Protein AF-A0A934NI26-F1 (afdb_monomer)

Mean predicted aligned error: 13.15 Å

pLDDT: mean 78.79, std 15.37, range [44.31, 97.44]

Solvent-accessible surface area (backbone atoms only — not comparable to full-atom values): 6837 Å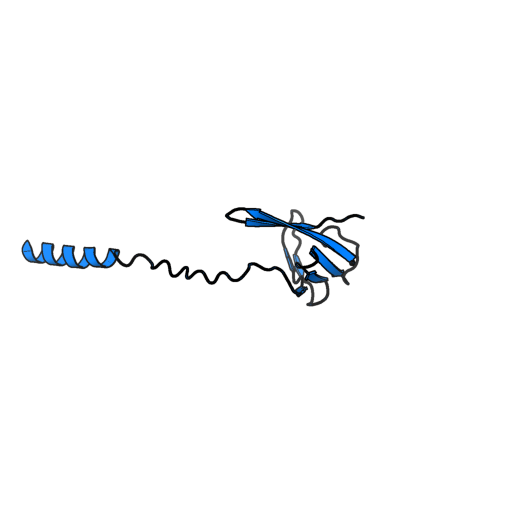² total; per-residue (Å²): 112,70,69,61,53,53,54,54,54,55,59,63,59,63,70,69,74,77,69,74,81,83,78,73,71,79,72,79,67,76,90,69,78,61,44,80,47,60,51,47,68,49,77,48,72,101,79,65,43,77,48,78,44,56,87,68,38,31,32,39,37,37,36,67,93,77,32,37,35,39,32,48,43,73,84,63,75,89,56,89,91,58,78,57,59,47,78,31,51,45,48,76,50,76,54,102,89,48,76,46,79,46,72,53,81,92,121

Radius of gyration: 25.42 Å; Cα contacts (8 Å, |Δi|>4): 128; chains: 1; bounding box: 53×61×52 Å

Nearest PDB structures (foldseek):
  2h5x-assembly1_A  TM=3.402E-01  e=2.879E+00  Mycobacterium tuberculosis H37Rv
  2ztd-assembly1_B  TM=3.235E-01  e=3.406E+00  Mycobacterium tuberculosis
  2ztd-assembly1_A  TM=3.215E-01  e=3.220E+00  Mycobacterium tuberculosis
  2ztc-assembly1_A  TM=3.276E-01  e=3.811E+00  Mycobacterium tuberculosis
  7oa5-assembly1_B  TM=3.184E-01  e=5.643E+00  Mycobacterium leprae TN

Organism: NCBI:txid291193

Foldseek 3Di:
DVVVVVVVVVVVVVVPPPDDDPPPPPPPPPPDPAAKDFDAFDADDPVGGTDGDDGPQWMWGDDPVVQKIAIDHNVDDPDPPDDDGDIWGWDWDDDPPDIDIDTDPPD

Sequence (107 aa):
MKARILVLLLIVGIGFLNSCNNDDDDSSQEKSINGTWYLTNIRGGLGSMNNDYSIGDVKWTFDQTNSILIVENKIGNSNSFYLHSGTYSFNIVENEETQIFFIDNNN

Secondary structure (DSSP, 8-state):
-HHHHHHHHHHHHHTTS-----------------EEEE--EEEETTTTEEEE--TTSEEEEEETTTTEEEEEE-S-SS-TTSPPSEEEEEEEEEETTEEEEEEE---

Structure (mmCIF, N/CA/C/O backbone):
data_AF-A0A934NI26-F1
#
_entry.id   AF-A0A934NI26-F1
#
loop_
_atom_site.group_PDB
_atom_site.id
_atom_site.type_symbol
_atom_site.label_atom_id
_atom_site.label_alt_id
_atom_site.label_comp_id
_atom_site.label_asym_id
_atom_site.label_entity_id
_atom_site.label_seq_id
_atom_site.pdbx_PDB_ins_code
_atom_site.Cartn_x
_atom_site.Cartn_y
_atom_site.Cartn_z
_atom_site.occupancy
_atom_site.B_iso_or_equiv
_atom_site.auth_seq_id
_atom_site.auth_comp_id
_atom_site.auth_asym_id
_atom_site.auth_atom_id
_atom_site.pdbx_PDB_model_num
ATOM 1 N N . MET A 1 1 ? -34.385 45.525 38.742 1.00 56.56 1 MET A N 1
ATOM 2 C CA . MET A 1 1 ? -33.017 45.163 38.294 1.00 56.56 1 MET A CA 1
ATOM 3 C C . MET A 1 1 ? -32.711 43.671 38.459 1.00 56.56 1 M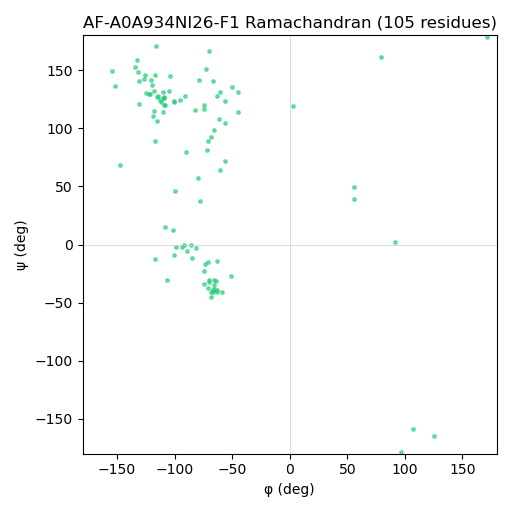ET A C 1
ATOM 5 O O . MET A 1 1 ? -32.343 43.055 37.471 1.00 56.56 1 MET A O 1
ATOM 9 N N . LYS A 1 2 ? -32.955 43.056 39.628 1.00 54.12 2 LYS A N 1
ATOM 10 C CA . LYS A 1 2 ? -32.688 41.620 39.887 1.00 54.12 2 LYS A CA 1
ATOM 11 C C . LYS A 1 2 ? -33.421 40.642 38.946 1.00 54.12 2 LYS A C 1
ATOM 13 O O . LYS A 1 2 ? -32.810 39.710 38.445 1.00 54.12 2 LYS A O 1
ATOM 18 N N . ALA A 1 3 ? -34.690 40.913 38.625 1.00 61.00 3 ALA A N 1
ATOM 19 C CA . ALA A 1 3 ? -35.472 40.083 37.698 1.00 61.00 3 ALA A CA 1
ATOM 20 C C . ALA A 1 3 ? -34.945 40.111 36.248 1.00 61.00 3 ALA A C 1
ATOM 22 O O . ALA A 1 3 ? -35.029 39.112 35.550 1.00 61.00 3 ALA A O 1
ATOM 23 N N . ARG A 1 4 ? -34.343 41.227 35.803 1.00 63.66 4 ARG A N 1
ATOM 24 C CA . ARG A 1 4 ? -33.756 41.334 34.453 1.00 63.66 4 ARG A CA 1
ATOM 25 C C . ARG A 1 4 ? -32.440 40.558 34.335 1.00 63.66 4 ARG A C 1
ATOM 27 O O . ARG A 1 4 ? -32.176 39.984 33.290 1.00 63.66 4 ARG A O 1
ATOM 34 N N . ILE A 1 5 ? -31.662 40.503 35.418 1.00 67.62 5 ILE A N 1
ATOM 35 C CA . ILE A 1 5 ? -30.443 39.684 35.523 1.00 67.62 5 ILE A CA 1
ATOM 36 C C . ILE A 1 5 ? -30.779 38.186 35.531 1.00 67.62 5 ILE A C 1
ATOM 38 O O . ILE A 1 5 ? -30.116 37.416 34.845 1.00 67.62 5 ILE A O 1
ATOM 42 N N . LEU A 1 6 ? -31.838 37.785 36.242 1.00 65.50 6 LEU A N 1
ATOM 43 C CA . LEU A 1 6 ? -32.318 36.397 36.258 1.00 65.50 6 LEU A CA 1
ATOM 44 C C . LEU A 1 6 ? -32.792 35.928 34.876 1.00 65.50 6 LEU A C 1
ATOM 46 O O . LEU A 1 6 ? -32.470 34.819 34.467 1.00 65.50 6 LEU A O 1
ATOM 50 N N . VAL A 1 7 ? -33.493 36.789 34.132 1.00 71.44 7 VAL A N 1
ATOM 51 C CA . VAL A 1 7 ? -33.914 36.492 32.753 1.00 71.44 7 VAL A CA 1
ATOM 52 C C . VAL A 1 7 ? -32.710 36.367 31.813 1.00 71.44 7 VAL A C 1
ATOM 54 O O . VAL A 1 7 ? -32.691 35.476 30.971 1.00 71.44 7 VAL A O 1
ATOM 57 N N . LEU A 1 8 ? -31.678 37.201 31.981 1.00 63.91 8 LEU A N 1
ATOM 58 C CA . LEU A 1 8 ? -30.466 37.134 31.158 1.00 63.91 8 LEU A CA 1
ATOM 59 C C . LEU A 1 8 ? -29.666 35.838 31.400 1.00 63.91 8 LEU A C 1
ATOM 61 O O . LEU A 1 8 ? -29.195 35.219 30.452 1.00 63.91 8 LEU A O 1
ATOM 65 N N . LEU A 1 9 ? -29.557 35.404 32.662 1.00 65.62 9 LEU A N 1
ATOM 66 C CA . LEU A 1 9 ? -28.893 34.150 33.044 1.00 65.62 9 LEU A CA 1
ATOM 67 C C . LEU A 1 9 ? -29.633 32.911 32.522 1.00 65.62 9 LEU A C 1
ATOM 69 O O . LEU A 1 9 ? -28.993 31.938 32.129 1.00 65.62 9 LEU A O 1
ATOM 73 N N . LEU A 1 10 ? -30.967 32.961 32.465 1.00 64.62 10 LEU A N 1
ATOM 74 C CA . LEU A 1 10 ? -31.784 31.868 31.937 1.00 64.62 10 LEU A CA 1
ATOM 75 C C . LEU A 1 10 ? -31.564 31.663 30.426 1.00 64.62 10 LEU A C 1
ATOM 77 O O . LEU A 1 10 ? -31.480 30.530 29.965 1.00 64.62 10 LEU A O 1
ATOM 81 N N . ILE A 1 11 ? -31.423 32.752 29.663 1.00 64.50 11 ILE A N 1
ATOM 82 C CA . ILE A 1 11 ? -31.224 32.707 28.204 1.00 64.50 11 ILE A CA 1
ATOM 83 C C . ILE A 1 11 ? -29.828 32.173 27.847 1.00 64.50 11 ILE A C 1
ATOM 85 O O . ILE A 1 11 ? -29.688 31.406 26.899 1.00 64.50 11 ILE A O 1
ATOM 89 N N . VAL A 1 12 ? -28.803 32.524 28.631 1.00 63.62 12 VAL A N 1
ATOM 90 C CA . VAL A 1 12 ? -27.428 32.032 28.428 1.00 63.62 12 VAL A CA 1
ATOM 91 C C . VAL A 1 12 ? -27.300 30.542 28.779 1.00 63.62 12 VAL A C 1
ATOM 93 O O . VAL A 1 12 ? -26.551 29.832 28.119 1.00 63.62 12 VAL A O 1
ATOM 96 N N . GLY A 1 13 ? -28.064 30.036 29.754 1.00 61.28 13 GLY A N 1
ATOM 97 C CA . GLY A 1 13 ? -28.033 28.620 30.149 1.00 61.28 13 GLY A CA 1
ATOM 98 C C . GLY A 1 13 ? -28.622 27.647 29.117 1.00 61.28 13 GLY A C 1
ATOM 99 O O . GLY A 1 13 ? -28.156 26.517 29.008 1.00 61.28 13 GLY A O 1
ATOM 100 N N . ILE A 1 14 ? -29.607 28.080 28.322 1.00 61.78 14 ILE A N 1
ATOM 101 C CA . ILE A 1 14 ? -30.286 27.222 27.329 1.00 61.78 14 ILE A CA 1
ATOM 102 C C . ILE A 1 14 ? -29.400 26.971 26.091 1.00 61.78 14 ILE A C 1
ATOM 104 O O . ILE A 1 14 ? -29.551 25.955 25.415 1.00 61.78 14 ILE A O 1
ATOM 108 N N . GLY A 1 15 ? -28.422 27.846 25.824 1.00 60.34 15 GLY A N 1
ATOM 109 C CA . GLY A 1 15 ? -27.494 27.717 2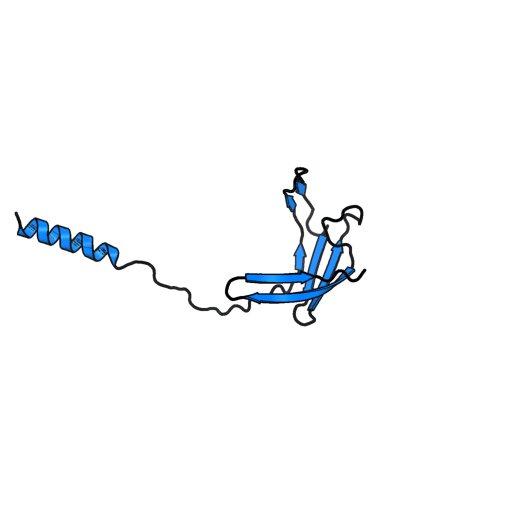4.694 1.00 60.34 15 GLY A CA 1
ATOM 110 C C . GLY A 1 15 ? -26.467 26.584 24.816 1.00 60.34 15 GLY A C 1
ATOM 111 O O . GLY A 1 15 ? -25.877 26.206 23.810 1.00 60.34 15 GLY A O 1
ATOM 112 N N . PHE A 1 16 ? -26.274 26.012 26.011 1.00 58.81 16 PHE A N 1
ATOM 113 C CA . PHE A 1 16 ? -25.275 24.960 26.258 1.00 58.81 16 PHE A CA 1
ATOM 114 C C . PHE A 1 16 ? -25.818 23.527 26.143 1.00 58.81 16 PHE A C 1
ATOM 116 O O . PHE A 1 16 ? -25.051 22.580 26.281 1.00 58.81 16 PHE A O 1
ATOM 123 N N . LEU A 1 17 ? -27.119 23.344 25.885 1.00 59.78 17 LEU A N 1
ATOM 124 C CA . LEU A 1 17 ? -27.735 22.011 25.788 1.00 59.78 17 LEU A CA 1
ATOM 125 C C . LEU A 1 17 ? -27.758 21.431 24.363 1.00 59.78 17 LEU A C 1
ATOM 127 O O . LEU A 1 17 ? -28.209 20.309 24.184 1.00 59.78 17 LEU A O 1
ATOM 131 N N . ASN A 1 18 ? -27.239 22.152 23.364 1.00 58.47 18 ASN A N 1
ATOM 132 C CA . ASN A 1 18 ? -27.060 21.642 21.997 1.00 58.47 18 ASN A CA 1
ATOM 133 C C . ASN A 1 18 ? -25.604 21.198 21.761 1.00 58.47 18 ASN A C 1
ATOM 135 O O . ASN A 1 18 ? -24.983 21.574 20.769 1.00 58.47 18 ASN A O 1
ATOM 139 N N . SER A 1 19 ? -25.029 20.450 22.708 1.00 56.59 19 SER A N 1
ATOM 140 C CA . SER A 1 19 ? -23.784 19.719 22.460 1.00 56.59 19 SER A CA 1
ATOM 141 C C . SER A 1 19 ? -24.127 18.509 21.596 1.00 56.59 19 SER A C 1
ATOM 143 O O . SER A 1 19 ? -24.919 17.683 22.031 1.00 56.59 19 SER A O 1
ATOM 145 N N . CYS A 1 20 ? -23.565 18.492 20.384 1.00 62.81 20 CYS A N 1
ATOM 146 C CA . CYS A 1 20 ? -23.637 17.483 19.322 1.00 62.81 20 CYS A CA 1
ATOM 147 C C . CYS A 1 20 ? -24.535 16.261 19.561 1.00 62.81 20 CYS A C 1
ATOM 149 O O . CYS A 1 20 ? -24.249 15.418 20.409 1.00 62.81 20 CYS A O 1
ATOM 151 N N . ASN A 1 21 ? -25.529 16.117 18.680 1.00 56.44 21 ASN A N 1
ATOM 152 C CA . ASN A 1 21 ? -26.026 14.813 18.261 1.00 56.44 21 ASN A CA 1
ATOM 153 C C . ASN A 1 21 ? -24.841 13.883 17.966 1.00 56.44 21 ASN A C 1
ATOM 155 O O . ASN A 1 21 ? -23.956 14.244 17.187 1.00 56.44 21 ASN A O 1
ATOM 159 N N . ASN A 1 22 ? -24.876 12.675 18.521 1.00 56.03 22 ASN A N 1
ATOM 160 C CA . ASN A 1 22 ? -24.208 11.547 17.892 1.00 56.03 22 ASN A CA 1
ATOM 161 C C . ASN A 1 22 ? -25.031 11.188 16.649 1.00 56.03 22 ASN A C 1
ATOM 163 O O . ASN A 1 22 ? -25.841 10.269 16.693 1.00 56.03 22 ASN A O 1
ATOM 167 N N . ASP A 1 23 ? -24.821 11.921 15.556 1.00 51.88 23 ASP A N 1
ATOM 168 C CA . ASP A 1 23 ? -25.167 11.459 14.205 1.00 51.88 23 ASP A CA 1
ATOM 169 C C . ASP A 1 23 ? -24.093 10.461 13.718 1.00 51.88 23 ASP A C 1
ATOM 171 O O . ASP A 1 23 ? -23.737 10.421 12.542 1.00 51.88 23 ASP A O 1
ATOM 175 N N . ASP A 1 24 ? -23.586 9.621 14.625 1.00 55.47 24 ASP A N 1
ATOM 176 C CA . ASP A 1 24 ? -22.901 8.387 14.258 1.00 55.47 24 ASP A CA 1
ATOM 177 C C 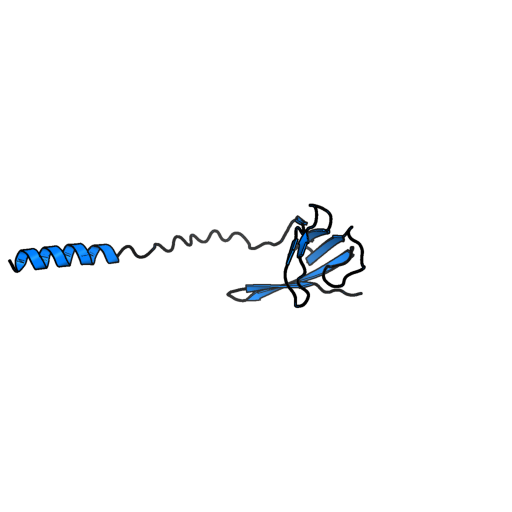. ASP A 1 24 ? -23.997 7.364 13.941 1.00 55.47 24 ASP A C 1
ATOM 179 O O . ASP A 1 24 ? -24.126 6.325 14.591 1.00 55.47 24 ASP A O 1
ATOM 183 N N . ASP A 1 25 ? -24.855 7.712 12.977 1.00 49.56 25 ASP A N 1
ATOM 184 C CA . ASP A 1 25 ? -25.671 6.734 12.285 1.00 49.56 25 ASP A CA 1
ATOM 185 C C . ASP A 1 25 ? -24.677 5.725 11.718 1.00 49.56 25 ASP A C 1
ATOM 187 O O . ASP A 1 25 ? -23.934 5.996 10.771 1.00 49.56 25 ASP A O 1
ATOM 191 N N . ASP A 1 26 ? -24.641 4.583 12.396 1.00 52.62 26 ASP A N 1
ATOM 192 C CA . ASP A 1 26 ? -23.965 3.344 12.066 1.00 52.62 26 ASP A CA 1
ATOM 193 C C . ASP A 1 26 ? -24.439 2.873 10.687 1.00 52.62 26 ASP A C 1
ATOM 195 O O . ASP A 1 26 ? -25.183 1.905 10.525 1.00 52.62 26 ASP A O 1
ATOM 199 N N . SER A 1 27 ? -24.003 3.567 9.635 1.00 49.28 27 SER A N 1
ATOM 200 C CA . SER A 1 27 ? -23.739 2.878 8.395 1.00 49.28 27 SER A CA 1
ATOM 201 C C . SER A 1 27 ? -22.530 2.015 8.714 1.00 49.28 27 SER A C 1
ATOM 203 O O . SER A 1 27 ? -21.387 2.467 8.622 1.00 49.28 27 SER A O 1
ATOM 205 N N . SER A 1 28 ? -22.794 0.779 9.117 1.00 54.59 28 SER A N 1
ATOM 206 C CA . SER A 1 28 ? -21.845 -0.324 9.065 1.00 54.59 28 SER A CA 1
ATOM 207 C C . SER A 1 28 ? -21.447 -0.548 7.601 1.00 54.59 28 SER A C 1
ATOM 209 O O . SER A 1 28 ? -21.754 -1.559 6.976 1.00 54.59 28 SER A O 1
ATOM 211 N N . GLN A 1 29 ? -20.786 0.443 6.996 1.00 54.69 29 GLN A N 1
ATOM 212 C CA . GLN A 1 29 ? -19.962 0.206 5.835 1.00 54.69 29 GLN A CA 1
ATOM 213 C C . GLN A 1 29 ? -18.894 -0.749 6.328 1.00 54.69 29 GLN A C 1
ATOM 215 O O . GLN A 1 29 ? -18.042 -0.385 7.140 1.00 54.69 29 GLN A O 1
ATOM 220 N N . GLU A 1 30 ? -18.999 -1.996 5.879 1.00 64.88 30 GLU A N 1
ATOM 221 C CA . GLU A 1 30 ? -17.947 -2.983 6.039 1.00 64.88 30 GLU A CA 1
ATOM 222 C C . GLU A 1 30 ? -16.621 -2.309 5.677 1.00 64.88 30 GLU A C 1
ATOM 224 O O . GLU A 1 30 ? -16.409 -1.877 4.540 1.00 64.88 30 GLU A O 1
ATOM 229 N N . LYS A 1 31 ? -15.741 -2.162 6.670 1.00 74.69 31 LYS A N 1
ATOM 230 C CA . LYS A 1 31 ? -14.393 -1.646 6.456 1.00 74.69 31 LYS A CA 1
ATOM 231 C C . LYS A 1 31 ? -13.658 -2.676 5.601 1.00 74.69 31 LYS A C 1
ATOM 233 O O . LYS A 1 31 ? -13.201 -3.697 6.110 1.00 74.69 31 LYS A O 1
ATOM 238 N N . SER A 1 32 ? -13.592 -2.433 4.295 1.00 85.44 32 SER A N 1
ATOM 239 C CA . SER A 1 32 ? -12.914 -3.312 3.345 1.00 85.44 32 SER A CA 1
ATOM 240 C C . SER A 1 32 ? -11.790 -2.579 2.626 1.00 85.44 32 SER A C 1
ATOM 242 O O . SER A 1 32 ? -11.949 -1.444 2.182 1.00 85.44 32 SER A O 1
ATOM 244 N N . ILE A 1 33 ? -10.652 -3.259 2.484 1.00 89.88 33 ILE A N 1
ATOM 245 C CA . ILE A 1 33 ? -9.499 -2.774 1.713 1.00 89.88 33 ILE A CA 1
ATOM 246 C C . ILE A 1 33 ? -9.573 -3.182 0.234 1.00 89.88 33 ILE A C 1
ATOM 248 O O . ILE A 1 33 ? -8.706 -2.802 -0.557 1.00 89.88 33 ILE A O 1
ATOM 252 N N . ASN A 1 34 ? -10.575 -3.993 -0.130 1.00 94.06 34 ASN A N 1
ATOM 253 C CA . ASN A 1 34 ? -10.719 -4.563 -1.463 1.00 94.06 34 ASN A CA 1
ATOM 254 C C . ASN A 1 34 ? -10.606 -3.499 -2.552 1.00 94.06 34 ASN A C 1
ATOM 256 O O . ASN A 1 34 ? -11.237 -2.444 -2.486 1.00 94.06 34 ASN A O 1
ATOM 260 N N . GLY A 1 35 ? -9.847 -3.822 -3.597 1.00 94.94 35 GLY A N 1
ATOM 261 C CA . GLY A 1 35 ? -9.697 -2.965 -4.764 1.00 94.94 35 GLY A CA 1
ATOM 262 C C . GLY A 1 35 ? -8.250 -2.631 -5.092 1.00 94.94 35 GLY A C 1
ATOM 263 O O . GLY A 1 35 ? -7.307 -3.291 -4.652 1.00 94.94 35 GLY A O 1
ATOM 264 N N . THR A 1 36 ? -8.086 -1.612 -5.933 1.00 97.19 36 THR A N 1
ATOM 265 C CA . THR A 1 36 ? -6.795 -1.231 -6.505 1.00 97.19 36 THR A CA 1
ATOM 266 C C . THR A 1 36 ? -6.304 0.090 -5.931 1.00 97.19 36 THR A C 1
ATOM 268 O O . THR A 1 36 ? -6.976 1.114 -6.03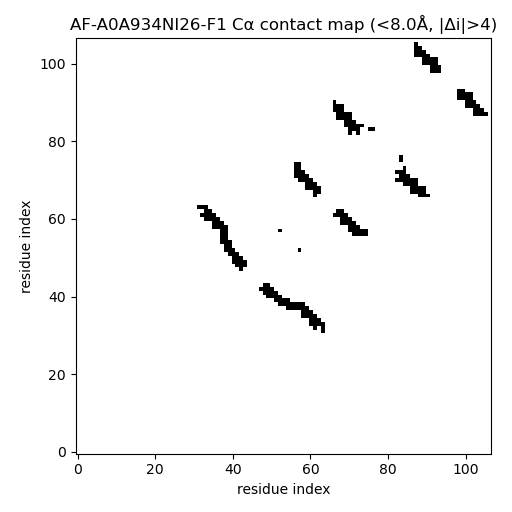5 1.00 97.19 36 THR A O 1
ATOM 271 N N . TRP A 1 37 ? -5.087 0.067 -5.401 1.00 95.25 37 TRP A N 1
ATOM 272 C CA . TRP A 1 37 ? -4.393 1.196 -4.802 1.00 95.25 37 TRP A CA 1
ATOM 273 C C . TRP A 1 37 ? -3.126 1.515 -5.590 1.00 95.25 37 TRP A C 1
ATOM 275 O O . TRP A 1 37 ? -2.456 0.623 -6.113 1.00 95.25 37 TRP A O 1
ATOM 285 N N . TYR A 1 38 ? -2.788 2.799 -5.665 1.00 95.50 38 TYR A N 1
ATOM 286 C CA . TYR A 1 38 ? -1.608 3.283 -6.373 1.00 95.50 38 TYR A CA 1
ATOM 287 C C . TYR A 1 38 ? -0.716 4.050 -5.409 1.00 95.50 38 TYR A C 1
ATOM 289 O O . TYR A 1 38 ? -1.181 4.963 -4.725 1.00 95.50 38 TYR A O 1
ATOM 297 N N . LEU A 1 39 ? 0.570 3.705 -5.379 1.00 92.00 39 LEU A N 1
ATOM 298 C CA . LEU A 1 39 ? 1.557 4.499 -4.659 1.00 92.00 39 LEU A CA 1
ATOM 299 C C . LEU A 1 39 ? 1.831 5.773 -5.458 1.00 92.00 39 LEU A C 1
ATOM 301 O O . LEU A 1 39 ? 2.281 5.701 -6.598 1.00 92.00 39 LEU A O 1
ATOM 305 N N . THR A 1 40 ? 1.579 6.930 -4.857 1.00 92.69 40 THR A N 1
ATOM 306 C CA . THR A 1 40 ? 1.806 8.234 -5.496 1.00 92.69 40 THR A CA 1
ATOM 307 C C . THR A 1 40 ? 3.018 8.949 -4.920 1.00 92.69 40 THR A C 1
ATOM 309 O O . THR A 1 40 ? 3.699 9.681 -5.633 1.00 92.69 40 THR A O 1
ATOM 312 N N . ASN A 1 41 ? 3.330 8.721 -3.645 1.00 89.94 41 ASN A N 1
ATOM 313 C CA . ASN A 1 41 ? 4.443 9.373 -2.980 1.00 89.94 41 ASN A CA 1
ATOM 314 C C . ASN A 1 41 ? 5.005 8.558 -1.810 1.00 89.94 41 ASN A C 1
ATOM 316 O O . ASN A 1 41 ? 4.291 7.865 -1.093 1.00 89.94 41 ASN A O 1
ATOM 320 N N . ILE A 1 42 ? 6.309 8.707 -1.579 1.00 87.06 42 ILE A N 1
ATOM 321 C CA . ILE A 1 42 ? 6.964 8.332 -0.322 1.00 87.06 42 ILE A CA 1
ATOM 322 C C . ILE A 1 42 ? 7.618 9.584 0.252 1.00 87.06 42 ILE A C 1
ATOM 324 O O . ILE A 1 42 ? 8.349 10.294 -0.450 1.00 87.06 42 ILE A O 1
ATOM 328 N N . ARG A 1 43 ? 7.339 9.848 1.531 1.00 87.75 43 ARG A N 1
ATOM 329 C CA . ARG A 1 43 ? 7.867 10.977 2.298 1.00 87.75 43 ARG A CA 1
ATOM 330 C C . ARG A 1 43 ? 8.423 10.490 3.632 1.00 87.75 43 ARG A C 1
ATOM 332 O O . ARG A 1 43 ? 7.799 9.662 4.286 1.00 87.75 43 ARG A O 1
ATOM 339 N N . GLY A 1 44 ? 9.548 11.051 4.065 1.00 81.94 44 GLY A N 1
ATOM 340 C CA . GLY A 1 44 ? 10.082 10.850 5.415 1.00 81.94 44 GLY A CA 1
ATOM 341 C C . GLY A 1 44 ? 11.314 9.946 5.484 1.00 81.94 44 GLY A C 1
ATOM 342 O O . GLY A 1 44 ? 12.060 9.798 4.517 1.00 81.94 44 GLY A O 1
ATOM 343 N N . GLY A 1 45 ? 11.570 9.387 6.667 1.00 73.31 45 GLY A N 1
ATOM 344 C CA . GLY A 1 45 ? 12.803 8.662 6.978 1.00 73.31 45 GLY A CA 1
ATOM 345 C C . GLY A 1 45 ? 13.989 9.581 7.297 1.00 73.31 45 GLY A C 1
ATOM 346 O O . GLY A 1 45 ? 14.008 10.760 6.949 1.00 73.31 45 GLY A O 1
ATOM 347 N N . LEU A 1 46 ? 15.010 9.020 7.955 1.00 69.56 46 LEU A N 1
ATOM 348 C CA . LEU A 1 46 ? 16.215 9.755 8.378 1.00 69.56 46 LEU A CA 1
ATOM 349 C C . LEU A 1 46 ? 17.040 10.317 7.201 1.00 69.56 46 LEU A C 1
ATOM 351 O O . LEU A 1 46 ? 17.902 11.163 7.409 1.00 69.56 46 LEU A O 1
ATOM 355 N N . GLY A 1 47 ? 16.768 9.865 5.972 1.00 69.12 47 GLY A N 1
ATOM 356 C CA . GLY A 1 47 ? 17.433 10.304 4.743 1.00 69.12 47 GLY A CA 1
ATOM 357 C C . GLY A 1 47 ? 16.646 11.306 3.892 1.00 69.12 47 GLY A C 1
ATOM 358 O O . GLY A 1 47 ? 17.016 11.500 2.740 1.00 69.12 47 GLY A O 1
ATOM 359 N N . SER A 1 48 ? 15.565 11.907 4.407 1.00 69.81 48 SER A N 1
ATOM 360 C CA . SER A 1 48 ? 14.730 12.864 3.656 1.00 69.81 48 SER A CA 1
ATOM 361 C C . SER A 1 48 ? 14.192 12.296 2.336 1.00 69.81 48 SER A C 1
ATOM 363 O O . SER A 1 48 ? 14.314 12.925 1.283 1.00 69.81 48 SER A O 1
ATOM 365 N N . MET A 1 49 ? 13.595 11.099 2.366 1.00 79.75 49 MET A N 1
ATOM 366 C CA . MET A 1 49 ? 12.984 10.536 1.160 1.00 79.75 49 MET A CA 1
ATOM 367 C C . MET A 1 49 ? 11.833 11.424 0.710 1.00 79.75 49 MET A C 1
ATOM 369 O O . MET A 1 49 ? 10.945 11.763 1.494 1.00 79.75 49 MET A O 1
ATOM 373 N N . ASN A 1 50 ? 11.876 11.802 -0.561 1.00 86.75 50 ASN A N 1
ATOM 374 C CA . ASN A 1 50 ? 10.906 12.678 -1.190 1.00 86.75 50 ASN A CA 1
ATOM 375 C C . ASN A 1 50 ? 10.755 12.268 -2.657 1.00 86.75 50 ASN A C 1
ATOM 377 O O . ASN A 1 50 ? 11.240 1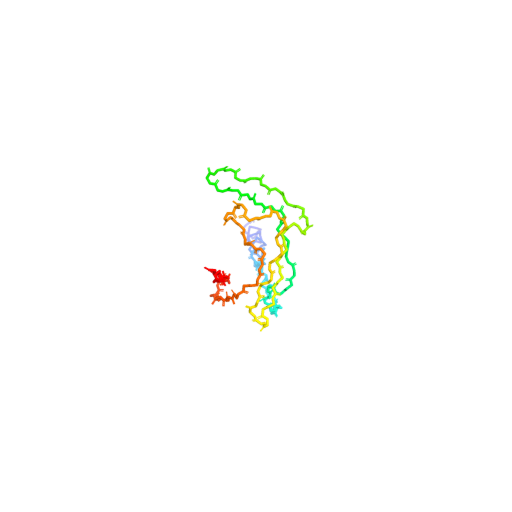2.951 -3.554 1.00 86.75 50 ASN A O 1
ATOM 381 N N . ASN A 1 51 ? 10.168 11.091 -2.873 1.00 86.31 51 ASN A N 1
ATOM 382 C CA . ASN A 1 51 ? 9.993 10.522 -4.206 1.00 86.31 51 ASN A CA 1
ATOM 383 C C . ASN A 1 51 ? 8.516 10.532 -4.581 1.00 86.31 51 ASN A C 1
ATOM 385 O O . ASN A 1 51 ? 7.676 10.091 -3.790 1.00 86.31 51 ASN A O 1
ATOM 389 N N . ASP A 1 52 ? 8.234 11.018 -5.782 1.00 91.12 52 ASP A N 1
ATOM 390 C CA . ASP A 1 52 ? 6.921 10.967 -6.411 1.00 91.12 52 ASP A CA 1
ATOM 391 C C . ASP A 1 52 ? 6.895 9.899 -7.491 1.00 91.12 52 ASP A C 1
ATOM 393 O O . ASP A 1 52 ? 7.887 9.677 -8.187 1.00 91.12 52 ASP A O 1
ATOM 397 N N . TYR A 1 53 ? 5.743 9.254 -7.612 1.00 89.88 53 TYR A N 1
ATOM 398 C CA . TYR A 1 53 ? 5.500 8.175 -8.551 1.00 89.88 53 TYR A CA 1
ATOM 399 C C . TYR A 1 53 ? 4.267 8.496 -9.385 1.00 89.88 53 TYR A C 1
ATOM 401 O O . TYR A 1 53 ? 3.283 9.064 -8.901 1.00 89.88 53 TYR A O 1
ATOM 409 N N . SER A 1 54 ? 4.323 8.126 -10.658 1.00 93.62 54 SER A N 1
ATOM 410 C CA . SER A 1 54 ? 3.174 8.238 -11.544 1.00 93.62 54 SER A CA 1
ATOM 411 C C . SER A 1 54 ? 2.139 7.176 -11.187 1.00 93.62 54 SER A C 1
ATOM 413 O O . SER A 1 54 ? 2.462 6.076 -10.731 1.00 93.62 54 SER A O 1
ATOM 415 N N . ILE A 1 55 ? 0.865 7.476 -11.439 1.00 93.19 55 ILE A N 1
ATOM 416 C CA . ILE A 1 55 ? -0.203 6.484 -11.290 1.00 93.19 55 ILE A CA 1
ATOM 417 C C . ILE A 1 55 ? 0.130 5.266 -12.162 1.00 93.19 55 ILE A C 1
ATOM 419 O O . ILE A 1 55 ? 0.313 5.381 -13.373 1.00 93.19 55 ILE A O 1
ATOM 423 N N . GLY A 1 56 ? 0.189 4.091 -11.534 1.00 91.19 56 GLY A N 1
ATOM 424 C CA . GLY A 1 56 ? 0.485 2.822 -12.201 1.00 91.19 56 GLY A CA 1
ATOM 425 C C . GLY A 1 56 ? 1.963 2.421 -12.234 1.00 91.19 56 GLY A C 1
ATOM 426 O O . GLY A 1 56 ? 2.258 1.363 -12.802 1.00 91.19 56 GLY A O 1
ATOM 427 N N . ASP A 1 57 ? 2.857 3.212 -11.629 1.00 92.88 57 ASP A N 1
ATOM 428 C CA . ASP A 1 57 ? 4.260 2.840 -11.387 1.00 92.88 57 ASP A CA 1
ATOM 429 C C . ASP A 1 57 ? 4.364 1.718 -10.349 1.00 92.88 57 ASP A C 1
ATOM 431 O O . ASP A 1 57 ? 5.060 0.725 -10.565 1.00 92.88 57 ASP A O 1
ATOM 435 N N . VAL A 1 58 ? 3.617 1.847 -9.249 1.00 92.88 58 VAL A N 1
ATOM 436 C CA . VAL A 1 58 ? 3.400 0.779 -8.270 1.00 92.88 58 VAL A CA 1
ATOM 437 C C . VAL A 1 58 ? 1.905 0.677 -7.992 1.00 92.88 58 VAL A C 1
ATOM 439 O O . VAL A 1 58 ? 1.267 1.645 -7.571 1.00 92.88 58 VAL A O 1
ATOM 442 N N . LYS A 1 59 ? 1.348 -0.502 -8.260 1.00 95.69 59 LYS A N 1
ATOM 443 C CA . LYS A 1 59 ? -0.076 -0.814 -8.137 1.00 95.69 59 LYS A CA 1
ATOM 444 C C . LYS A 1 59 ? -0.264 -2.018 -7.223 1.00 95.69 59 LYS A C 1
ATOM 446 O O . LYS A 1 59 ? 0.379 -3.047 -7.419 1.00 95.69 59 LYS A O 1
ATOM 451 N N . TRP A 1 60 ? -1.152 -1.886 -6.248 1.00 95.50 60 TRP A N 1
ATOM 452 C CA . TRP A 1 60 ? -1.527 -2.922 -5.290 1.00 95.50 60 TRP A CA 1
ATOM 453 C C . TRP A 1 60 ? -2.984 -3.288 -5.515 1.00 95.50 60 TRP A C 1
ATOM 455 O O . TRP A 1 60 ? -3.837 -2.409 -5.555 1.00 95.50 60 TRP A O 1
ATOM 465 N N . THR A 1 61 ? -3.278 -4.571 -5.677 1.00 97.44 61 THR A N 1
ATOM 466 C CA . THR A 1 61 ? -4.650 -5.064 -5.819 1.00 97.44 61 THR A CA 1
ATOM 467 C C . THR A 1 61 ? -4.942 -6.005 -4.666 1.00 97.44 61 THR A C 1
ATOM 469 O O . THR A 1 61 ? -4.356 -7.085 -4.599 1.00 97.44 61 THR A O 1
ATOM 472 N N . PHE A 1 62 ? -5.814 -5.575 -3.757 1.00 96.06 62 PHE A N 1
ATOM 473 C CA . PHE A 1 62 ? -6.244 -6.371 -2.615 1.00 96.06 62 PHE A CA 1
ATOM 474 C C . PHE A 1 62 ? -7.488 -7.173 -2.971 1.00 96.06 62 PHE A C 1
ATOM 476 O O . PHE A 1 62 ? -8.497 -6.616 -3.409 1.00 96.06 62 PHE A O 1
ATOM 483 N N . ASP A 1 63 ? -7.390 -8.472 -2.720 1.00 95.75 63 ASP A N 1
ATOM 484 C CA . ASP A 1 63 ? -8.485 -9.424 -2.675 1.00 95.75 63 ASP A CA 1
ATOM 485 C C . ASP A 1 63 ? -8.570 -9.988 -1.249 1.00 95.75 63 ASP A C 1
ATOM 487 O O . ASP A 1 63 ? -7.932 -10.975 -0.884 1.00 95.75 63 ASP A O 1
ATOM 491 N N . GLN A 1 64 ? -9.341 -9.304 -0.415 1.00 92.56 64 GLN A N 1
ATOM 492 C CA . GLN A 1 64 ? -9.647 -9.642 0.969 1.00 92.56 64 GLN A CA 1
ATOM 493 C C . GLN A 1 64 ? -10.431 -10.946 1.086 1.00 92.56 64 GLN A C 1
ATOM 495 O O . GLN A 1 64 ? -10.227 -11.673 2.054 1.00 92.56 64 GLN A O 1
ATOM 500 N N . THR A 1 65 ? -11.263 -11.288 0.098 1.00 93.31 65 THR A N 1
ATOM 501 C CA . THR A 1 65 ? -12.001 -12.558 0.092 1.00 93.31 65 THR A CA 1
ATOM 502 C C . THR A 1 65 ? -11.044 -13.744 0.044 1.00 93.31 65 THR A C 1
ATOM 504 O O . THR A 1 65 ? -11.254 -14.726 0.752 1.00 93.31 65 THR A O 1
ATOM 507 N N . ASN A 1 66 ? -9.967 -13.633 -0.736 1.00 95.12 66 ASN A N 1
ATOM 508 C CA . ASN A 1 66 ? -8.949 -14.675 -0.850 1.00 95.12 66 ASN A CA 1
ATOM 509 C C . ASN A 1 66 ? -7.705 -14.428 0.021 1.00 95.12 66 ASN A C 1
ATOM 511 O O . ASN A 1 66 ? -6.816 -15.275 0.052 1.00 95.12 66 ASN A O 1
ATOM 515 N N . SER A 1 67 ? -7.637 -13.302 0.743 1.00 94.00 67 SER A N 1
ATOM 516 C CA . SER A 1 67 ? -6.459 -12.870 1.520 1.00 94.00 67 SER A CA 1
ATOM 517 C C . SER A 1 67 ? -5.180 -12.764 0.675 1.00 94.00 67 SER A C 1
ATOM 519 O O . SER A 1 67 ? -4.083 -13.125 1.109 1.00 94.00 67 SER A O 1
ATOM 521 N N . ILE A 1 68 ? -5.335 -12.264 -0.555 1.00 95.50 68 ILE A N 1
ATOM 522 C CA . ILE A 1 68 ? -4.273 -12.129 -1.553 1.00 95.50 68 ILE A CA 1
ATOM 523 C C . ILE A 1 68 ? -4.055 -10.657 -1.907 1.00 95.50 68 ILE A C 1
ATOM 525 O O . ILE A 1 68 ? -4.987 -9.923 -2.231 1.00 95.50 68 ILE A O 1
ATOM 529 N N . LEU A 1 69 ? -2.793 -10.240 -1.914 1.00 95.62 69 LEU A N 1
ATOM 530 C CA . LEU A 1 69 ? -2.335 -8.966 -2.449 1.00 95.62 69 LEU A CA 1
ATOM 531 C C . LEU A 1 69 ? -1.497 -9.220 -3.705 1.00 95.62 69 LEU A C 1
ATOM 533 O O . LEU A 1 69 ? -0.474 -9.899 -3.653 1.00 95.62 69 LEU A O 1
ATOM 537 N N . ILE A 1 70 ? -1.893 -8.626 -4.826 1.00 96.19 70 ILE A N 1
ATOM 538 C CA . ILE A 1 70 ? -1.099 -8.616 -6.059 1.00 96.19 70 ILE A CA 1
ATOM 539 C C . ILE A 1 70 ? -0.397 -7.265 -6.176 1.00 96.19 70 ILE A C 1
ATOM 541 O O . ILE A 1 70 ? -1.049 -6.219 -6.194 1.00 96.19 70 ILE A O 1
ATOM 545 N N . VAL A 1 71 ? 0.929 -7.286 -6.285 1.00 94.81 71 VAL A N 1
ATOM 546 C CA . VAL A 1 71 ? 1.762 -6.098 -6.483 1.00 94.81 71 VAL A CA 1
ATOM 547 C C . VAL A 1 71 ? 2.316 -6.099 -7.901 1.00 94.81 71 VAL A C 1
ATOM 549 O O . VAL A 1 71 ? 2.972 -7.045 -8.330 1.00 94.81 71 VAL A O 1
ATOM 552 N N . GLU A 1 72 ? 2.099 -4.997 -8.610 1.00 94.62 72 GLU A N 1
ATOM 553 C CA . GLU A 1 72 ? 2.742 -4.681 -9.881 1.00 94.62 72 GLU A CA 1
ATOM 554 C C . GLU A 1 72 ? 3.617 -3.444 -9.682 1.00 94.62 72 GLU A C 1
ATOM 556 O O . GLU A 1 72 ? 3.120 -2.326 -9.553 1.00 94.62 72 GLU A O 1
ATOM 561 N N . ASN A 1 73 ? 4.927 -3.653 -9.645 1.00 92.94 73 ASN A N 1
ATOM 562 C CA . ASN A 1 73 ? 5.942 -2.635 -9.428 1.00 92.94 73 ASN A CA 1
ATOM 563 C C . ASN A 1 73 ? 6.857 -2.531 -10.662 1.00 92.94 73 ASN A C 1
ATOM 565 O O . ASN A 1 73 ? 7.592 -3.466 -10.988 1.00 92.94 73 ASN A O 1
ATOM 569 N N . LYS A 1 74 ? 6.817 -1.374 -11.333 1.00 92.25 74 LYS A N 1
ATOM 570 C CA . LYS A 1 74 ? 7.582 -1.062 -12.553 1.00 92.25 74 LYS A CA 1
ATOM 571 C C . LYS A 1 74 ? 8.826 -0.212 -12.305 1.00 92.25 74 LYS A C 1
ATOM 573 O O . LYS A 1 74 ? 9.625 -0.042 -13.221 1.00 92.25 74 LYS A O 1
ATOM 578 N N . ILE A 1 75 ? 9.002 0.314 -11.095 1.00 86.50 75 ILE A N 1
ATOM 579 C CA . ILE A 1 75 ? 10.145 1.174 -10.743 1.00 86.50 75 ILE A CA 1
ATOM 580 C C . ILE A 1 75 ? 11.407 0.364 -10.409 1.00 86.50 75 ILE A C 1
ATOM 582 O O . ILE A 1 75 ? 12.476 0.936 -10.207 1.00 86.50 75 ILE A O 1
ATOM 586 N N . GLY A 1 76 ? 11.298 -0.968 -10.416 1.00 76.19 76 GLY A N 1
ATOM 587 C CA . GLY A 1 76 ? 12.399 -1.905 -10.216 1.00 76.19 76 GLY A CA 1
ATOM 588 C C . GLY A 1 76 ? 12.510 -2.406 -8.776 1.00 76.19 76 GLY A C 1
ATOM 589 O O . GLY A 1 76 ? 11.713 -2.060 -7.912 1.00 76.19 76 GLY A O 1
ATOM 590 N N . ASN A 1 77 ? 13.520 -3.243 -8.522 1.00 71.12 77 ASN A N 1
ATOM 591 C CA . ASN A 1 77 ? 13.714 -3.940 -7.240 1.00 71.12 77 ASN A CA 1
ATOM 592 C C . ASN A 1 77 ? 1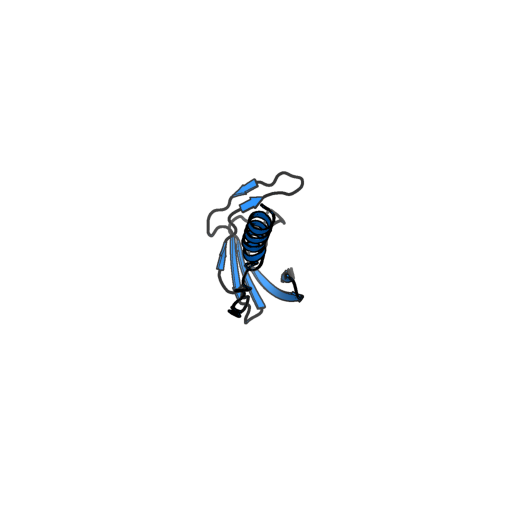4.896 -3.386 -6.426 1.00 71.12 77 ASN A C 1
ATOM 594 O O . ASN A 1 77 ? 15.386 -4.047 -5.513 1.00 71.12 77 ASN A O 1
ATOM 598 N N . SER A 1 78 ? 15.406 -2.204 -6.779 1.00 68.50 78 SER A N 1
ATOM 599 C CA . SER A 1 78 ? 16.667 -1.693 -6.230 1.00 68.50 78 SER A CA 1
ATOM 600 C C . SER A 1 78 ? 16.566 -1.222 -4.780 1.00 68.50 78 SER A C 1
ATOM 602 O O . SER A 1 78 ? 17.596 -1.056 -4.130 1.00 68.50 78 SER A O 1
ATOM 604 N N . ASN A 1 79 ? 15.350 -0.995 -4.271 1.00 67.12 79 ASN A 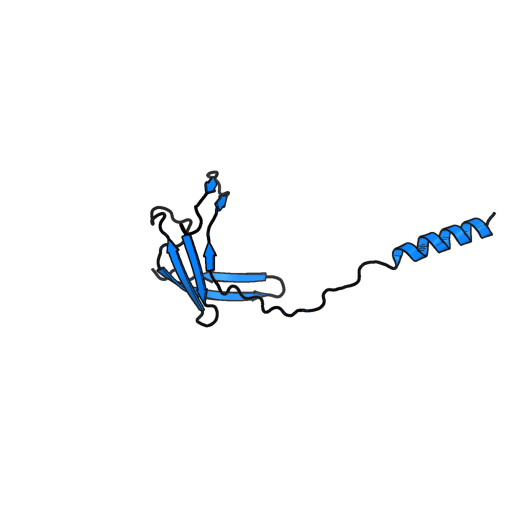N 1
ATOM 605 C CA . ASN A 1 79 ? 15.132 -0.399 -2.958 1.00 67.12 79 ASN A CA 1
ATOM 606 C C . ASN A 1 79 ? 14.232 -1.301 -2.100 1.00 67.12 79 ASN A C 1
ATOM 608 O O . ASN A 1 79 ? 13.308 -1.933 -2.601 1.00 67.12 79 ASN A O 1
ATOM 612 N N . SER A 1 80 ? 14.482 -1.323 -0.790 1.00 67.94 80 SER A N 1
ATOM 613 C CA . SER A 1 80 ? 13.757 -2.146 0.191 1.00 67.94 80 SER A CA 1
ATOM 614 C C . SER A 1 80 ? 12.472 -1.507 0.738 1.00 67.94 80 SER A C 1
ATOM 616 O O . SER A 1 80 ? 11.808 -2.100 1.582 1.00 67.94 80 SER A O 1
ATOM 618 N N . PHE A 1 81 ? 12.126 -0.292 0.304 1.00 74.06 81 PHE A N 1
ATOM 619 C CA . PHE A 1 81 ? 11.023 0.494 0.883 1.00 74.06 81 PHE A CA 1
ATOM 620 C C . PHE A 1 81 ? 9.645 0.170 0.304 1.00 74.06 81 PHE A C 1
ATOM 622 O O . PHE A 1 81 ? 8.636 0.623 0.835 1.00 74.06 81 PHE A O 1
ATOM 629 N N . TYR A 1 82 ? 9.595 -0.578 -0.791 1.00 80.44 82 TYR A N 1
ATOM 630 C CA . TYR A 1 82 ? 8.362 -0.983 -1.448 1.00 80.44 82 TYR A CA 1
ATOM 631 C C . TYR A 1 82 ? 8.429 -2.466 -1.799 1.00 80.44 82 TYR A C 1
ATOM 633 O O . TYR A 1 82 ? 9.507 -3.024 -2.007 1.00 80.44 82 TYR A O 1
ATOM 641 N N . LEU A 1 83 ? 7.260 -3.101 -1.868 1.00 87.31 83 LEU A N 1
ATOM 642 C CA . LEU A 1 83 ? 7.148 -4.495 -2.277 1.00 87.31 83 LEU A CA 1
ATOM 643 C C . LEU A 1 83 ? 7.550 -4.650 -3.748 1.00 87.31 83 LEU A C 1
ATOM 645 O O . LEU A 1 83 ? 7.244 -3.797 -4.590 1.00 87.31 83 LEU A O 1
ATOM 649 N N . HIS A 1 84 ? 8.252 -5.739 -4.052 1.00 89.94 84 HIS A N 1
ATOM 650 C CA . HIS A 1 84 ? 8.537 -6.135 -5.430 1.00 89.94 84 HIS A CA 1
ATOM 651 C C . HIS A 1 84 ? 7.255 -6.610 -6.116 1.00 89.94 84 HIS A C 1
ATOM 653 O O . HIS A 1 84 ? 6.235 -6.848 -5.473 1.00 89.94 84 HIS A O 1
ATOM 659 N N . SER A 1 85 ? 7.297 -6.732 -7.443 1.00 92.69 85 SER A N 1
ATOM 660 C CA . SER A 1 85 ? 6.184 -7.358 -8.159 1.00 92.69 85 SER A CA 1
ATOM 661 C C . SER A 1 85 ? 6.007 -8.799 -7.686 1.00 92.69 85 SER A C 1
ATOM 663 O O . SER A 1 85 ? 6.980 -9.551 -7.642 1.00 92.69 85 SER A O 1
ATOM 665 N N . GLY A 1 86 ? 4.779 -9.192 -7.360 1.00 92.75 86 GLY A N 1
ATOM 666 C CA . GLY A 1 86 ? 4.524 -10.505 -6.784 1.00 92.75 86 GLY A CA 1
ATOM 667 C C . GLY A 1 86 ? 3.101 -10.686 -6.284 1.00 92.75 86 GLY A C 1
ATOM 668 O O . GLY A 1 86 ? 2.264 -9.789 -6.367 1.00 92.75 86 GLY A O 1
ATOM 669 N N . THR A 1 87 ? 2.834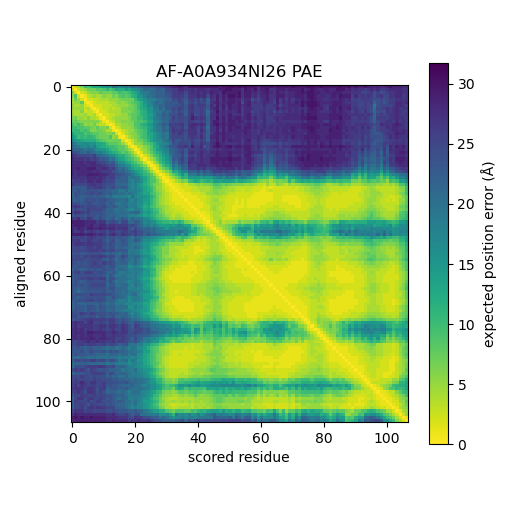 -11.884 -5.777 1.00 95.38 87 THR A N 1
ATOM 670 C CA . THR A 1 87 ? 1.592 -12.222 -5.081 1.00 95.38 87 THR A CA 1
ATOM 671 C C . THR A 1 87 ? 1.939 -12.543 -3.638 1.00 95.38 87 THR A C 1
ATOM 673 O O . THR A 1 87 ? 2.806 -13.375 -3.385 1.00 95.38 87 THR A O 1
ATOM 676 N N . TYR A 1 88 ? 1.270 -11.872 -2.712 1.00 94.31 88 TYR A N 1
ATOM 677 C CA . TYR A 1 88 ? 1.519 -11.941 -1.281 1.00 94.31 88 TYR A CA 1
ATOM 678 C C . TYR A 1 88 ? 0.263 -12.422 -0.572 1.00 94.31 88 TYR A C 1
ATOM 680 O O . TYR A 1 88 ? -0.846 -12.013 -0.919 1.00 94.31 88 TYR A O 1
ATOM 688 N N . SER A 1 89 ? 0.434 -13.256 0.447 1.00 95.00 89 SER A N 1
ATOM 689 C CA . SER A 1 89 ? -0.614 -13.473 1.437 1.00 95.00 89 SER A CA 1
ATOM 690 C C . SER A 1 89 ? -0.618 -12.311 2.419 1.00 95.00 89 SER A C 1
ATOM 692 O O . SER A 1 89 ? 0.443 -11.818 2.816 1.00 95.00 89 SER A O 1
ATOM 694 N N . PHE A 1 90 ? -1.803 -11.891 2.841 1.00 93.31 90 PHE A N 1
ATOM 695 C CA . PHE A 1 90 ? -1.925 -10.920 3.918 1.00 93.31 90 PHE A CA 1
ATOM 696 C C . PHE A 1 90 ? -2.957 -11.359 4.950 1.00 93.31 90 PHE A C 1
ATOM 698 O O . PHE A 1 90 ? -3.841 -12.165 4.672 1.00 93.31 90 PHE A O 1
ATOM 705 N N . ASN A 1 91 ? -2.847 -10.806 6.150 1.00 91.75 91 ASN A N 1
ATOM 706 C CA . ASN A 1 91 ? -3.818 -10.974 7.216 1.00 91.75 91 ASN A CA 1
ATOM 707 C C . ASN A 1 91 ? -4.173 -9.614 7.827 1.00 91.75 91 ASN A C 1
ATOM 709 O O . ASN A 1 91 ? -3.343 -8.703 7.861 1.00 91.75 91 ASN A O 1
ATOM 713 N N . ILE A 1 92 ? -5.414 -9.488 8.294 1.00 89.50 92 ILE A N 1
ATOM 714 C CA . ILE A 1 92 ? -5.913 -8.302 8.989 1.00 89.50 92 ILE A CA 1
ATOM 715 C C . ILE A 1 92 ? -6.178 -8.695 10.435 1.00 89.50 92 ILE A C 1
ATOM 717 O O . ILE A 1 92 ? -6.957 -9.614 10.691 1.00 89.50 92 ILE A O 1
ATOM 721 N N . VAL A 1 93 ? -5.565 -7.971 11.366 1.00 89.31 93 VAL A N 1
ATOM 722 C CA . VAL A 1 93 ? -5.885 -8.058 12.792 1.00 89.31 93 VAL A CA 1
ATOM 723 C C . VAL A 1 93 ? -6.592 -6.775 13.189 1.00 89.31 93 VAL A C 1
ATOM 725 O O . VAL A 1 93 ? -6.038 -5.684 13.049 1.00 89.31 93 VAL A O 1
ATOM 728 N N . GLU A 1 94 ? -7.820 -6.909 13.673 1.00 85.19 94 GLU A N 1
ATOM 729 C CA . GLU A 1 94 ? -8.632 -5.794 14.143 1.00 85.19 94 GLU A CA 1
ATOM 730 C C . GLU A 1 94 ? -8.687 -5.782 15.672 1.00 85.19 94 GLU A C 1
ATOM 732 O O . GLU A 1 94 ? -8.949 -6.804 16.305 1.00 85.19 94 GLU A O 1
ATOM 737 N N . ASN A 1 95 ? -8.445 -4.607 16.246 1.00 83.25 95 ASN A N 1
ATOM 738 C CA . ASN A 1 95 ? -8.764 -4.266 17.629 1.00 83.25 95 ASN A CA 1
ATOM 739 C C . ASN A 1 95 ? -9.811 -3.138 17.623 1.00 83.25 95 ASN A C 1
ATOM 741 O O . ASN A 1 95 ? -10.055 -2.539 16.578 1.00 83.25 95 ASN A O 1
ATOM 745 N N . GLU A 1 96 ? -10.379 -2.800 18.786 1.00 77.19 96 GLU A N 1
ATOM 746 C CA . GLU A 1 96 ? -11.476 -1.818 18.921 1.00 77.19 96 GLU A CA 1
ATOM 747 C C . GLU A 1 96 ? -11.211 -0.462 18.226 1.00 77.19 96 GLU A C 1
ATOM 749 O O . GLU A 1 96 ? -12.148 0.194 17.779 1.00 77.19 96 GLU A O 1
ATOM 754 N N . GLU A 1 97 ? -9.944 -0.062 18.064 1.00 81.69 97 GLU A N 1
ATOM 755 C CA . GLU A 1 97 ? -9.557 1.239 17.498 1.00 81.69 97 GLU A CA 1
ATOM 756 C C . GLU A 1 97 ? -8.760 1.161 16.185 1.00 81.69 97 GLU A C 1
ATOM 758 O O . GLU A 1 97 ? -8.525 2.184 15.541 1.00 81.69 97 GLU A O 1
ATOM 763 N N . THR A 1 98 ? -8.252 -0.008 15.781 1.00 82.69 98 THR A N 1
ATOM 764 C CA . THR A 1 98 ? -7.263 -0.085 14.688 1.00 82.69 98 THR A CA 1
ATOM 765 C C . THR A 1 98 ? -7.321 -1.413 13.946 1.00 82.69 98 THR A C 1
ATOM 767 O O . THR A 1 98 ? -7.347 -2.477 14.559 1.00 82.69 98 THR A O 1
ATOM 770 N N . GLN A 1 99 ? -7.249 -1.337 12.616 1.00 83.75 99 GLN A N 1
ATOM 771 C CA . GLN A 1 99 ? -6.989 -2.480 11.745 1.00 83.75 99 GLN A CA 1
ATOM 772 C C . GLN A 1 99 ? -5.520 -2.472 11.323 1.00 83.75 99 GLN A C 1
ATOM 774 O O . GLN A 1 99 ? -5.031 -1.491 10.759 1.00 83.75 99 GLN A O 1
ATOM 779 N N . ILE A 1 100 ? -4.813 -3.562 11.610 1.00 87.12 100 ILE A N 1
ATOM 780 C CA . ILE A 1 100 ? -3.403 -3.738 11.270 1.00 87.12 100 ILE A CA 1
ATOM 781 C C . ILE A 1 100 ? -3.298 -4.778 10.161 1.00 87.12 100 ILE A C 1
ATOM 783 O O . ILE A 1 100 ? -3.790 -5.898 10.291 1.00 87.12 100 ILE A O 1
ATOM 787 N N . PHE A 1 101 ? -2.622 -4.397 9.080 1.00 86.56 101 PHE A N 1
ATOM 788 C CA . PHE A 1 101 ? -2.333 -5.268 7.950 1.00 86.56 101 PHE A CA 1
ATOM 789 C C . PHE A 1 101 ? -0.947 -5.886 8.087 1.00 86.56 101 PHE A C 1
ATOM 791 O O . PHE A 1 101 ? 0.056 -5.175 8.168 1.00 86.56 101 PHE A O 1
ATOM 798 N N . PHE A 1 102 ? -0.898 -7.211 8.046 1.00 90.25 102 PHE A N 1
ATOM 799 C CA . PHE A 1 102 ? 0.332 -7.989 7.993 1.00 90.25 102 PHE A CA 1
ATOM 800 C C . PHE A 1 102 ? 0.466 -8.581 6.598 1.00 90.25 102 PHE A C 1
ATOM 802 O O . PHE A 1 102 ? -0.411 -9.316 6.154 1.00 90.25 102 PHE A O 1
ATOM 809 N N . ILE A 1 103 ? 1.544 -8.239 5.896 1.00 90.81 103 ILE A N 1
ATOM 810 C CA . ILE A 1 103 ? 1.859 -8.785 4.575 1.00 90.81 103 ILE A CA 1
ATOM 811 C C . ILE A 1 103 ? 3.079 -9.680 4.755 1.00 90.81 103 ILE A C 1
ATOM 813 O O . ILE A 1 103 ? 4.162 -9.186 5.072 1.00 90.81 103 ILE A O 1
ATOM 817 N N . ASP A 1 104 ? 2.902 -10.982 4.550 1.00 79.75 104 ASP A N 1
ATOM 818 C CA . ASP A 1 104 ? 4.009 -11.928 4.615 1.00 79.75 104 ASP A CA 1
ATOM 819 C C . ASP A 1 104 ? 4.759 -11.915 3.286 1.00 79.75 104 ASP A C 1
ATOM 821 O O . ASP A 1 104 ? 4.237 -12.294 2.235 1.00 79.75 104 ASP A O 1
ATOM 825 N N . ASN A 1 105 ? 6.019 -11.493 3.333 1.00 62.97 105 ASN A N 1
ATOM 826 C CA . ASN A 1 105 ? 6.947 -11.668 2.228 1.00 62.97 105 ASN A CA 1
ATOM 827 C C . ASN A 1 105 ? 7.663 -13.011 2.411 1.00 62.97 105 ASN A C 1
ATOM 829 O O . ASN A 1 105 ? 8.781 -13.055 2.921 1.00 62.97 105 ASN A O 1
ATOM 833 N N . ASN A 1 106 ? 6.996 -14.110 2.051 1.00 49.47 106 ASN A N 1
ATOM 834 C CA . ASN A 1 106 ? 7.670 -15.398 1.891 1.00 49.47 106 ASN A CA 1
ATOM 835 C C . ASN A 1 106 ? 8.533 -15.324 0.626 1.00 49.47 106 ASN A C 1
ATOM 837 O O . ASN A 1 106 ? 8.054 -15.630 -0.465 1.00 49.47 106 ASN A O 1
ATOM 841 N N . ASN A 1 107 ? 9.781 -14.884 0.777 1.00 44.31 107 ASN A N 1
ATOM 842 C CA . ASN A 1 107 ? 10.806 -14.965 -0.260 1.00 44.31 107 ASN A CA 1
ATOM 843 C C . ASN A 1 107 ? 11.997 -15.767 0.259 1.00 44.31 107 ASN A C 1
ATOM 845 O O . ASN A 1 107 ? 12.548 -15.367 1.311 1.00 44.31 107 ASN A O 1
#